Protein AF-A0A0G1X5K9-F1 (afdb_monomer)

Secondary structure (DSSP, 8-state):
-----HHHHHHHHHHHHHHHHHHHHHHHHHHHTPPP--SSSS---HHHHTTS-HHHHHHHT----------S---TTSS--PPPP-

Sequence (86 aa):
MATFDEKKSMERLEELHKKEEEQLAEMLAGKYGVEYTDLTSQSIDTDALRLISEDDARSSETAAFHKAKKCRGSDPMRARATPARR

Organism: NCBI:txid1618674

pLDDT: mean 76.85, std 14.72, range [38.34, 92.06]

Structure (mmCIF, N/CA/C/O backbone):
data_AF-A0A0G1X5K9-F1
#
_entry.id   AF-A0A0G1X5K9-F1
#
loop_
_atom_site.group_PDB
_atom_site.id
_atom_site.type_symbol
_atom_site.label_atom_id
_atom_site.label_alt_id
_atom_site.label_comp_id
_at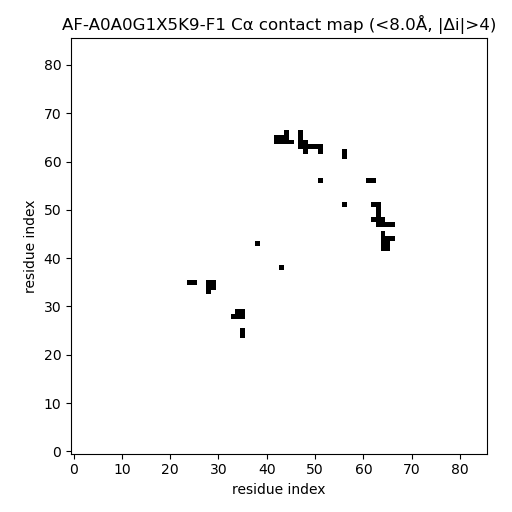om_site.label_asym_id
_atom_site.label_entity_id
_atom_site.label_seq_id
_atom_site.pdbx_PDB_ins_code
_atom_site.Cartn_x
_atom_site.Cartn_y
_atom_site.Cartn_z
_atom_site.occupancy
_atom_site.B_iso_or_equiv
_atom_site.auth_seq_id
_atom_site.auth_comp_id
_atom_site.auth_asym_id
_atom_site.auth_atom_id
_atom_site.pdbx_PDB_model_num
ATOM 1 N N . MET A 1 1 ? -24.990 5.721 37.886 1.00 46.44 1 MET A N 1
ATOM 2 C CA . MET A 1 1 ? -25.010 5.121 36.535 1.00 46.44 1 MET A CA 1
ATOM 3 C C . MET A 1 1 ? -23.709 5.506 35.861 1.00 46.44 1 MET A C 1
ATOM 5 O O . MET A 1 1 ? -23.419 6.692 35.807 1.00 46.44 1 MET A O 1
ATOM 9 N N . ALA A 1 2 ? -22.885 4.530 35.478 1.00 58.84 2 ALA A N 1
ATOM 10 C CA . ALA A 1 2 ? -21.642 4.803 34.765 1.00 58.84 2 ALA A CA 1
ATOM 11 C C . ALA A 1 2 ? -21.995 5.284 33.352 1.00 58.84 2 ALA A C 1
ATOM 13 O O . ALA A 1 2 ? -22.697 4.585 32.625 1.00 58.84 2 ALA A O 1
ATOM 14 N N . THR A 1 3 ? -21.568 6.490 32.992 1.00 60.78 3 THR A N 1
ATOM 15 C CA . THR A 1 3 ? -21.673 7.013 31.630 1.00 60.78 3 THR A CA 1
ATOM 16 C C . THR A 1 3 ? -20.696 6.230 30.762 1.00 60.78 3 THR A C 1
ATOM 18 O O . THR A 1 3 ? -19.484 6.413 30.855 1.00 60.78 3 THR A O 1
ATOM 21 N N . PHE A 1 4 ? -21.220 5.278 29.996 1.00 63.56 4 PHE A N 1
ATOM 22 C CA . PHE A 1 4 ? -20.444 4.520 29.029 1.00 63.56 4 PHE A CA 1
ATOM 23 C C . PHE A 1 4 ? -20.149 5.441 27.842 1.00 63.56 4 PHE A C 1
ATOM 25 O O . PHE A 1 4 ? -21.051 5.808 27.096 1.00 63.56 4 PHE A O 1
ATOM 32 N N . ASP A 1 5 ? -18.897 5.875 27.715 1.00 69.56 5 ASP A N 1
ATOM 33 C CA . ASP A 1 5 ? -18.444 6.694 26.591 1.00 69.56 5 ASP A CA 1
ATOM 34 C C . ASP A 1 5 ? -18.322 5.813 25.340 1.00 69.56 5 ASP A C 1
ATOM 36 O O . ASP A 1 5 ? -17.267 5.246 25.044 1.00 69.56 5 ASP A O 1
ATOM 40 N N . GLU A 1 6 ? -19.423 5.673 24.601 1.00 76.50 6 GLU A N 1
ATOM 41 C CA . GLU A 1 6 ? -19.495 4.894 23.355 1.00 76.50 6 GLU A CA 1
ATOM 42 C C . GLU A 1 6 ? -18.435 5.327 22.330 1.00 76.50 6 GLU A C 1
ATOM 44 O O . GLU A 1 6 ? -17.896 4.487 21.615 1.00 76.50 6 GLU A O 1
ATOM 49 N N . LYS A 1 7 ? -18.056 6.613 22.312 1.00 75.94 7 LYS A N 1
ATOM 50 C CA . LYS A 1 7 ? -17.020 7.150 21.412 1.00 75.94 7 LYS A CA 1
ATOM 51 C C . LYS A 1 7 ? -15.661 6.480 21.605 1.00 75.94 7 LYS A C 1
ATOM 53 O O . LYS A 1 7 ? -15.079 5.981 20.650 1.00 75.94 7 LYS A O 1
ATOM 58 N N . LYS A 1 8 ? -15.193 6.393 22.851 1.00 77.81 8 LYS A N 1
ATOM 59 C CA . LYS A 1 8 ? -13.900 5.774 23.184 1.00 77.81 8 LYS A CA 1
ATOM 60 C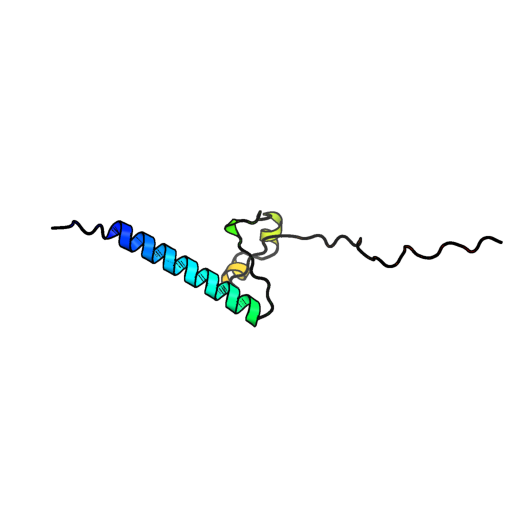 C . LYS A 1 8 ? -13.899 4.269 22.909 1.00 77.81 8 LYS A C 1
ATOM 62 O O . LYS A 1 8 ? -12.856 3.674 22.641 1.00 77.81 8 LYS A O 1
ATOM 67 N N . SER A 1 9 ? -15.067 3.644 23.019 1.00 77.62 9 SER A N 1
ATOM 68 C CA . SER A 1 9 ? -15.265 2.233 22.696 1.00 77.62 9 SER A CA 1
ATOM 69 C C . SER A 1 9 ? -15.175 1.987 21.189 1.00 77.62 9 SER A C 1
ATOM 71 O O . SER A 1 9 ? -14.519 1.032 20.784 1.00 77.62 9 SER A O 1
ATOM 73 N N . MET A 1 10 ? -15.771 2.864 20.373 1.00 80.50 10 MET A N 1
ATOM 74 C CA . MET A 1 10 ? -15.700 2.793 18.909 1.00 80.50 10 MET A CA 1
ATOM 75 C C . MET A 1 10 ? -14.282 3.040 18.380 1.00 80.50 10 MET A C 1
ATOM 77 O O . MET A 1 10 ? -13.805 2.250 17.576 1.00 80.50 10 MET A O 1
ATOM 81 N N . GLU A 1 11 ? -13.572 4.054 18.886 1.00 84.38 11 GLU A N 1
ATOM 82 C CA . GLU A 1 11 ? -12.182 4.340 18.477 1.00 84.38 11 GLU A CA 1
ATOM 83 C C . GLU A 1 11 ? -11.253 3.139 18.708 1.00 84.38 11 GLU A C 1
ATOM 85 O O . GLU A 1 11 ? -10.499 2.738 17.825 1.00 84.38 11 GLU A O 1
ATOM 90 N N . ARG A 1 12 ? -11.356 2.497 19.880 1.00 83.12 12 ARG A N 1
ATOM 91 C CA . ARG A 1 12 ? -10.588 1.278 20.182 1.00 83.12 12 ARG A CA 1
ATOM 92 C C . ARG A 1 12 ? -10.938 0.116 19.262 1.00 83.12 12 ARG A C 1
ATOM 94 O O . ARG A 1 12 ? -10.073 -0.706 18.976 1.00 83.12 12 ARG A O 1
ATOM 101 N N . LEU A 1 13 ? -12.199 0.016 18.855 1.00 86.69 13 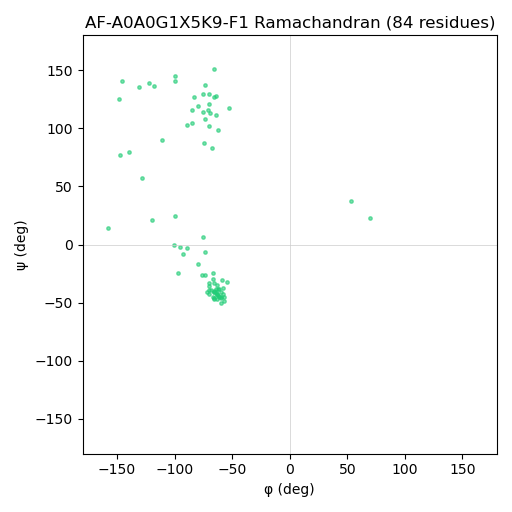LEU A N 1
ATOM 102 C CA . LEU A 1 13 ? -12.671 -1.045 17.975 1.00 86.69 13 LEU A CA 1
ATOM 103 C C . LEU A 1 13 ? -12.139 -0.847 16.549 1.00 86.69 13 LEU A C 1
ATOM 105 O O . LEU A 1 13 ? -11.649 -1.796 15.948 1.00 86.69 13 LEU A O 1
ATOM 109 N N . GLU A 1 14 ? -12.121 0.391 16.053 1.00 87.75 14 GLU A N 1
ATOM 110 C CA . GLU A 1 14 ? -11.485 0.724 14.772 1.00 87.75 14 GLU A CA 1
ATOM 111 C C . GLU A 1 14 ? -9.970 0.482 14.787 1.00 87.75 14 GLU A C 1
ATOM 113 O O . GLU A 1 14 ? -9.419 -0.041 13.819 1.00 87.75 14 GLU A O 1
ATOM 118 N N . GLU A 1 15 ? -9.282 0.831 15.877 1.00 87.12 15 GLU A N 1
ATOM 119 C CA . GLU A 1 15 ? -7.852 0.532 16.031 1.00 87.12 15 GLU A CA 1
ATOM 120 C C . GLU A 1 15 ? -7.564 -0.974 16.014 1.00 87.12 15 GLU A C 1
ATOM 122 O O . GLU A 1 15 ? -6.547 -1.398 15.462 1.00 87.12 15 GLU A O 1
ATOM 127 N N . LEU A 1 16 ? -8.436 -1.783 16.624 1.00 88.19 16 LEU A N 1
ATOM 128 C CA . LEU A 1 16 ? -8.322 -3.242 16.596 1.00 88.19 16 LEU A CA 1
ATOM 129 C C . LEU A 1 16 ? -8.514 -3.781 15.177 1.00 88.19 16 LEU A C 1
ATOM 131 O O . LEU A 1 16 ? -7.680 -4.558 14.724 1.00 88.19 16 LEU A O 1
ATOM 135 N N . HIS A 1 17 ? -9.534 -3.310 14.456 1.00 88.69 17 HIS A N 1
ATOM 136 C CA . HIS A 1 17 ? -9.787 -3.737 13.077 1.00 88.69 17 HIS A CA 1
ATOM 137 C C . HIS A 1 17 ? -8.605 -3.422 12.151 1.00 88.69 17 HIS A C 1
ATOM 139 O O . HIS A 1 17 ? -8.152 -4.299 11.424 1.00 88.69 17 HIS A O 1
ATOM 145 N N . LYS A 1 18 ? -8.038 -2.210 12.230 1.00 87.94 18 LYS A N 1
ATOM 146 C CA . LYS A 1 18 ? -6.869 -1.829 11.414 1.00 87.94 18 LYS A CA 1
ATOM 147 C C . LYS A 1 18 ? -5.661 -2.732 11.675 1.00 87.94 18 LYS A C 1
ATOM 149 O O . LYS A 1 18 ? -4.983 -3.146 10.742 1.00 87.94 18 LYS A O 1
ATOM 154 N N . LYS A 1 19 ? -5.412 -3.084 12.941 1.00 87.25 19 LYS A N 1
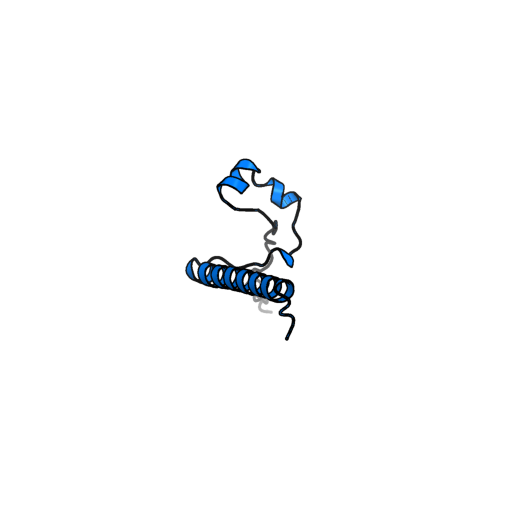ATOM 155 C CA . LYS A 1 19 ? -4.326 -4.008 13.308 1.00 87.25 19 LYS A CA 1
ATOM 156 C C . LYS A 1 19 ? -4.557 -5.416 12.771 1.00 87.25 19 LYS A C 1
ATOM 158 O O . LYS A 1 19 ? -3.608 -6.062 12.343 1.00 87.25 19 LYS A O 1
ATOM 163 N N . GLU A 1 20 ? -5.793 -5.901 12.819 1.00 89.19 20 GLU A N 1
ATOM 164 C CA . GLU A 1 20 ? -6.144 -7.213 12.270 1.00 89.19 20 GLU A CA 1
ATOM 165 C C . GLU A 1 20 ? -5.975 -7.242 10.744 1.00 89.19 20 GLU A C 1
ATOM 167 O O . GLU A 1 20 ? -5.418 -8.202 10.212 1.00 89.19 20 GLU A O 1
ATOM 172 N N . GLU A 1 21 ? -6.376 -6.177 10.045 1.00 88.06 21 GLU A N 1
ATOM 173 C CA . GLU A 1 21 ? -6.173 -6.021 8.598 1.00 88.06 21 GLU A CA 1
ATOM 174 C C . GLU A 1 21 ? -4.681 -6.048 8.218 1.00 88.06 21 GLU A C 1
ATOM 176 O O . GLU A 1 21 ? -4.293 -6.780 7.303 1.00 88.06 21 GLU A O 1
ATOM 181 N N . GLU A 1 22 ? -3.825 -5.335 8.958 1.00 85.56 22 GLU A N 1
ATOM 182 C CA . GLU A 1 22 ? -2.368 -5.357 8.751 1.00 85.56 22 GLU A CA 1
ATOM 183 C C . GLU A 1 22 ? -1.765 -6.751 8.999 1.00 85.56 22 GLU A C 1
ATOM 185 O O . GLU A 1 22 ? -0.972 -7.245 8.193 1.00 85.56 22 GLU A O 1
ATOM 190 N N . GLN A 1 23 ? -2.177 -7.434 10.072 1.00 87.69 23 GLN A N 1
ATOM 191 C CA . GLN A 1 23 ?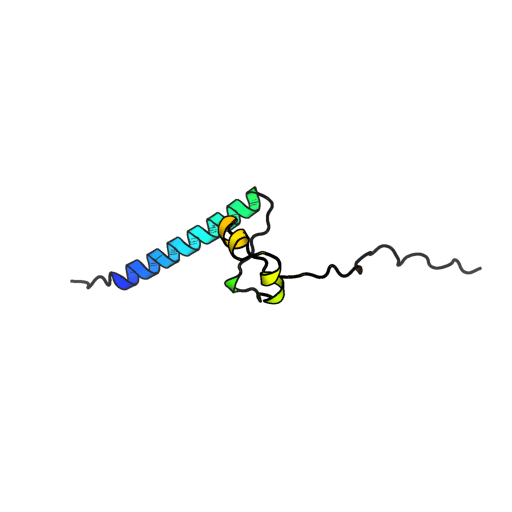 -1.712 -8.794 10.375 1.00 87.69 23 GLN A CA 1
ATOM 192 C C . GLN A 1 23 ? -2.135 -9.810 9.305 1.00 87.69 23 GLN A C 1
ATOM 194 O O . GLN A 1 23 ? -1.371 -10.717 8.958 1.00 87.69 23 GLN A O 1
ATOM 199 N N . LEU A 1 24 ? -3.346 -9.670 8.760 1.00 87.81 24 LEU A N 1
ATOM 200 C CA . LEU A 1 24 ? -3.812 -10.487 7.641 1.00 87.81 24 LEU A CA 1
ATOM 201 C C . LEU A 1 24 ? -2.961 -10.251 6.390 1.00 87.81 24 LEU A C 1
ATOM 203 O O . LEU A 1 24 ? -2.586 -11.221 5.724 1.00 87.81 24 LEU A O 1
ATOM 207 N N . ALA A 1 25 ? -2.614 -8.997 6.096 1.00 86.06 25 ALA A N 1
ATOM 208 C CA . ALA A 1 25 ? -1.744 -8.658 4.974 1.00 86.06 25 ALA A CA 1
ATOM 209 C C . ALA A 1 25 ? -0.345 -9.285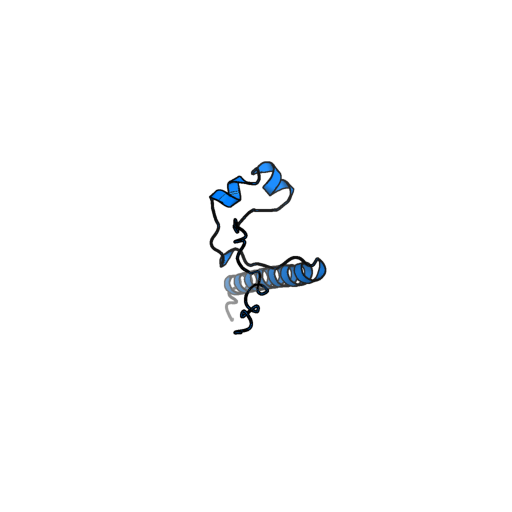 5.120 1.00 86.06 25 ALA A C 1
ATOM 211 O O . ALA A 1 25 ? 0.149 -9.888 4.165 1.00 86.06 25 ALA A O 1
ATOM 212 N N . GLU A 1 26 ? 0.261 -9.230 6.310 1.00 85.38 26 GLU A N 1
ATOM 213 C CA . GLU A 1 26 ? 1.564 -9.854 6.591 1.00 85.38 26 GLU A CA 1
ATOM 214 C C . GLU A 1 26 ? 1.528 -11.382 6.393 1.00 85.38 26 GLU A C 1
ATOM 216 O O . GLU A 1 26 ? 2.395 -11.960 5.726 1.00 85.38 26 GLU A O 1
ATOM 221 N N . MET A 1 27 ? 0.485 -12.048 6.899 1.00 86.75 27 MET A N 1
ATOM 222 C CA . MET A 1 27 ? 0.310 -13.494 6.716 1.00 86.75 27 MET A CA 1
ATOM 223 C C . MET A 1 27 ? 0.131 -13.884 5.243 1.00 86.75 27 MET A C 1
ATOM 225 O O . MET A 1 27 ? 0.703 -14.880 4.784 1.00 86.75 27 MET A O 1
ATOM 229 N N . LEU A 1 28 ? -0.658 -13.115 4.486 1.00 86.38 28 LEU A N 1
ATOM 230 C CA . LEU A 1 28 ? -0.859 -13.353 3.056 1.00 86.38 28 LEU A CA 1
ATOM 231 C C . LEU A 1 28 ? 0.433 -13.124 2.271 1.00 86.38 28 LEU A C 1
ATOM 233 O O . LEU A 1 28 ? 0.757 -13.935 1.401 1.00 86.38 28 LEU A O 1
ATOM 237 N N . ALA A 1 29 ? 1.195 -12.086 2.610 1.00 86.50 29 ALA A N 1
ATOM 238 C CA . ALA A 1 29 ? 2.477 -11.796 1.983 1.00 86.50 29 ALA A CA 1
ATOM 239 C C . ALA A 1 29 ? 3.438 -12.990 2.107 1.00 86.50 29 ALA A C 1
ATOM 241 O O . ALA A 1 29 ? 3.935 -13.503 1.097 1.00 86.50 29 ALA A O 1
ATOM 242 N N . GLY A 1 30 ? 3.573 -13.537 3.322 1.00 83.50 30 GLY A N 1
ATOM 243 C CA . GLY A 1 30 ? 4.356 -14.749 3.572 1.00 83.50 30 GLY A CA 1
ATOM 244 C C . GLY A 1 30 ? 3.880 -15.966 2.767 1.00 83.50 30 GLY A C 1
ATOM 245 O O . GLY A 1 30 ? 4.700 -16.733 2.264 1.00 83.50 30 GLY A O 1
ATOM 246 N N . LYS A 1 31 ? 2.564 -16.130 2.577 1.00 85.94 31 LYS A N 1
ATOM 247 C CA . LYS A 1 31 ? 1.993 -17.230 1.779 1.00 85.94 31 LYS A CA 1
ATOM 248 C C . LYS A 1 31 ? 2.296 -17.101 0.283 1.00 85.94 31 LYS A C 1
ATOM 250 O O . LYS A 1 31 ? 2.538 -18.113 -0.373 1.00 85.94 31 LYS A O 1
ATOM 255 N N . TYR A 1 32 ? 2.250 -15.886 -0.258 1.00 84.50 32 TYR A N 1
ATOM 256 C CA . TYR A 1 32 ? 2.487 -15.625 -1.682 1.00 84.50 32 TYR A CA 1
ATOM 257 C C . TYR A 1 32 ? 3.964 -15.372 -2.019 1.00 84.50 32 TYR A C 1
ATOM 259 O O . TYR A 1 32 ? 4.299 -15.234 -3.194 1.00 84.50 32 TYR A O 1
ATOM 267 N N . GLY A 1 33 ? 4.851 -15.351 -1.019 1.00 81.62 33 GLY A N 1
ATOM 268 C CA . GLY A 1 33 ? 6.282 -15.111 -1.212 1.00 81.62 33 GLY A CA 1
ATOM 269 C C . GLY A 1 33 ? 6.604 -13.673 -1.620 1.00 81.62 33 GLY A C 1
ATOM 270 O O . GLY A 1 33 ? 7.638 -13.431 -2.241 1.00 81.62 33 GLY A O 1
ATOM 271 N N . VAL A 1 34 ? 5.713 -12.734 -1.301 1.00 83.88 34 VAL A N 1
ATOM 272 C CA . VAL A 1 34 ? 5.930 -11.298 -1.492 1.00 83.88 34 VAL A CA 1
ATOM 273 C C . VAL A 1 34 ? 6.345 -10.683 -0.161 1.00 83.88 34 VAL A C 1
ATOM 275 O O . VAL A 1 34 ? 5.903 -11.122 0.899 1.00 83.88 34 VAL A O 1
ATOM 278 N N . GLU A 1 35 ? 7.228 -9.690 -0.195 1.00 81.62 35 GLU A N 1
ATOM 279 C CA . GLU A 1 35 ? 7.662 -9.015 1.025 1.00 81.62 35 GLU A CA 1
ATOM 280 C C . GLU A 1 35 ? 6.561 -8.078 1.522 1.00 81.62 35 GLU A C 1
ATOM 282 O O . GLU A 1 35 ? 6.036 -7.258 0.767 1.00 81.62 35 GLU A O 1
ATOM 287 N N . TYR A 1 36 ? 6.218 -8.196 2.805 1.00 84.88 36 TYR A N 1
ATOM 288 C CA . TYR A 1 36 ? 5.388 -7.205 3.474 1.00 84.88 36 TYR A CA 1
ATOM 289 C C . TYR A 1 36 ? 6.212 -5.942 3.724 1.00 84.88 36 TYR A C 1
ATOM 291 O O . TYR A 1 36 ? 7.380 -6.003 4.113 1.00 84.88 36 TYR A O 1
ATOM 299 N N . THR A 1 37 ? 5.614 -4.783 3.485 1.00 83.44 37 THR A N 1
ATOM 300 C CA . THR A 1 37 ? 6.250 -3.490 3.710 1.00 83.44 37 THR A CA 1
ATOM 301 C C . THR A 1 37 ? 5.191 -2.477 4.106 1.00 83.44 37 THR A C 1
ATOM 303 O O . THR A 1 37 ? 4.228 -2.264 3.375 1.00 83.44 37 THR A O 1
ATOM 306 N N . ASP A 1 38 ? 5.399 -1.830 5.250 1.00 84.06 38 ASP A N 1
ATOM 307 C CA . ASP A 1 38 ? 4.584 -0.698 5.674 1.00 84.06 38 ASP A CA 1
ATOM 308 C C . ASP A 1 38 ? 5.038 0.575 4.946 1.00 84.06 38 ASP A C 1
ATOM 310 O O . ASP A 1 38 ? 6.180 1.021 5.072 1.00 84.06 38 ASP A O 1
ATOM 314 N N . LEU A 1 39 ? 4.125 1.166 4.176 1.00 83.62 39 LEU A N 1
ATOM 315 C CA . LEU A 1 39 ? 4.376 2.394 3.425 1.00 83.62 39 LEU A CA 1
ATOM 316 C C . LEU A 1 39 ? 4.284 3.653 4.302 1.00 83.62 39 LEU A C 1
ATOM 318 O O . LEU A 1 39 ? 4.804 4.693 3.907 1.00 83.62 39 LEU A O 1
ATOM 322 N N . THR A 1 40 ? 3.680 3.578 5.493 1.00 82.31 40 THR A N 1
ATOM 323 C CA . THR A 1 40 ? 3.571 4.716 6.428 1.00 82.31 40 THR A CA 1
ATOM 324 C C . THR A 1 40 ? 4.935 5.142 6.957 1.00 82.31 40 THR A C 1
ATOM 326 O O . THR A 1 40 ? 5.180 6.322 7.210 1.00 82.31 40 THR A O 1
ATOM 329 N N . SER A 1 41 ? 5.834 4.174 7.122 1.00 80.69 41 SER A N 1
ATOM 330 C CA . SER A 1 41 ? 7.193 4.390 7.613 1.00 80.69 41 SER A CA 1
ATOM 331 C C . SER A 1 41 ? 8.227 4.598 6.501 1.00 80.69 41 SER A C 1
ATOM 333 O O . SER A 1 41 ? 9.367 4.967 6.795 1.00 80.69 41 SER A O 1
ATOM 335 N N . GLN A 1 42 ? 7.859 4.401 5.230 1.00 80.56 42 GLN A N 1
ATOM 336 C CA . GLN A 1 42 ? 8.785 4.501 4.104 1.00 80.56 42 GLN A CA 1
ATOM 337 C C . GLN A 1 42 ? 8.706 5.832 3.358 1.00 80.56 42 GLN A C 1
ATOM 339 O O . GLN A 1 42 ? 7.644 6.386 3.088 1.00 80.56 42 GLN A O 1
ATOM 344 N N . SER A 1 43 ? 9.875 6.327 2.954 1.00 83.62 43 SER A N 1
ATOM 345 C CA . SER A 1 43 ? 9.998 7.494 2.086 1.00 83.62 43 SER A CA 1
ATOM 346 C C . SER A 1 43 ? 9.545 7.139 0.667 1.00 83.62 43 SER A C 1
ATOM 348 O O . SER A 1 43 ? 10.193 6.332 -0.002 1.00 83.62 43 SER A O 1
ATOM 350 N N . ILE A 1 44 ? 8.471 7.765 0.189 1.00 84.81 44 ILE A N 1
ATOM 351 C CA . ILE A 1 44 ? 7.955 7.549 -1.168 1.00 84.81 44 ILE A CA 1
ATOM 352 C C . ILE A 1 44 ? 8.724 8.423 -2.165 1.00 84.81 44 ILE A C 1
ATOM 354 O O . ILE A 1 44 ? 8.809 9.643 -2.005 1.00 84.81 44 ILE A O 1
ATOM 358 N N . ASP A 1 45 ? 9.259 7.801 -3.214 1.00 86.12 45 ASP A N 1
ATOM 359 C CA . ASP A 1 45 ? 9.898 8.493 -4.334 1.00 86.12 45 ASP A CA 1
ATOM 360 C C . ASP A 1 45 ? 8.841 8.931 -5.365 1.00 86.12 45 ASP A C 1
ATOM 362 O O . ASP A 1 45 ? 8.174 8.110 -5.999 1.00 86.12 45 ASP A O 1
ATOM 366 N N . THR A 1 46 ? 8.688 10.242 -5.556 1.00 85.81 46 THR A N 1
ATOM 367 C CA . THR A 1 46 ? 7.705 10.811 -6.491 1.00 85.81 46 THR A CA 1
ATOM 368 C C . THR A 1 46 ? 8.019 10.499 -7.952 1.00 85.81 46 THR A C 1
ATOM 370 O O . THR A 1 46 ? 7.097 10.445 -8.771 1.00 85.81 46 THR A O 1
ATOM 373 N N . ASP A 1 47 ? 9.284 10.242 -8.292 1.00 84.12 47 ASP A N 1
ATOM 374 C CA . ASP A 1 47 ? 9.671 9.818 -9.637 1.00 84.12 47 ASP A CA 1
ATOM 375 C C . ASP A 1 47 ? 9.332 8.341 -9.884 1.00 84.12 47 ASP A C 1
ATOM 377 O O . ASP A 1 47 ? 9.101 7.948 -11.032 1.00 84.12 47 ASP A O 1
ATOM 381 N N . ALA A 1 48 ? 9.261 7.519 -8.830 1.00 85.75 48 ALA A N 1
ATOM 382 C CA . ALA A 1 48 ? 8.843 6.122 -8.938 1.00 85.75 48 ALA A CA 1
ATOM 383 C C . ALA A 1 48 ? 7.346 6.006 -9.258 1.00 85.75 48 ALA A C 1
ATOM 385 O O . ALA A 1 48 ? 6.976 5.206 -10.116 1.00 85.75 48 ALA A O 1
ATOM 386 N N . LEU A 1 49 ? 6.506 6.864 -8.668 1.00 86.75 49 LEU A N 1
ATOM 387 C CA . LEU A 1 49 ? 5.057 6.877 -8.915 1.00 86.75 49 LEU A CA 1
ATOM 388 C C . LEU A 1 49 ? 4.704 7.106 -10.391 1.00 86.75 49 LEU A C 1
ATOM 390 O O . LEU A 1 49 ? 3.710 6.582 -10.875 1.00 86.75 49 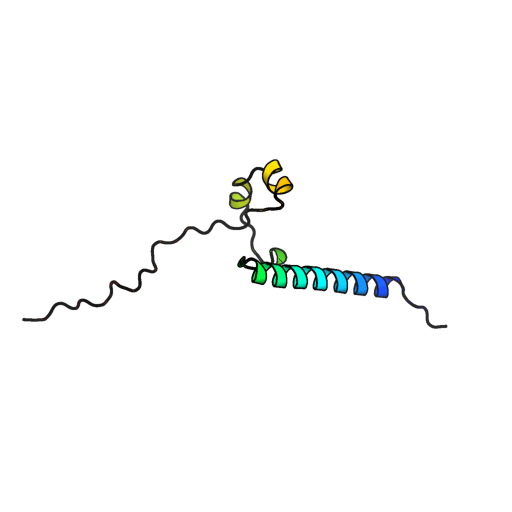LEU A O 1
ATOM 394 N N . ARG A 1 50 ? 5.541 7.843 -11.132 1.00 86.81 50 ARG A N 1
ATOM 395 C CA . ARG A 1 50 ? 5.330 8.131 -12.562 1.00 86.81 50 ARG A CA 1
ATOM 396 C C . ARG A 1 50 ? 5.600 6.941 -13.486 1.00 86.81 50 ARG A C 1
ATOM 398 O O . ARG A 1 50 ? 5.398 7.061 -14.691 1.00 86.81 50 ARG A O 1
ATOM 405 N N . LEU A 1 51 ? 6.109 5.824 -12.962 1.00 86.81 51 LEU A N 1
ATOM 406 C CA . LEU A 1 51 ? 6.402 4.631 -13.761 1.00 86.81 51 LEU A CA 1
ATOM 407 C C . LEU A 1 51 ? 5.140 3.876 -14.185 1.00 86.81 51 LEU A C 1
ATOM 409 O O . LEU A 1 51 ? 5.177 3.177 -15.195 1.00 86.81 51 LEU A O 1
ATOM 413 N N . ILE A 1 52 ? 4.057 4.003 -13.418 1.00 87.06 52 ILE A N 1
ATOM 414 C CA . ILE A 1 52 ? 2.772 3.352 -13.676 1.00 87.06 52 ILE A CA 1
ATOM 415 C C . ILE A 1 52 ? 1.740 4.461 -13.895 1.00 87.06 52 ILE A C 1
ATOM 417 O O . ILE A 1 52 ? 1.755 5.467 -13.186 1.00 87.06 52 ILE A O 1
ATOM 421 N N . SER A 1 53 ? 0.878 4.311 -14.903 1.00 90.06 53 SER A N 1
ATOM 422 C CA . SER A 1 53 ? -0.220 5.256 -15.113 1.00 90.06 53 SER A CA 1
ATOM 423 C C . SER A 1 53 ? -1.210 5.173 -13.945 1.00 90.06 53 SER A C 1
ATOM 425 O O . SER A 1 53 ? -1.350 4.127 -13.314 1.00 90.06 53 SER A O 1
ATOM 427 N N . GLU A 1 54 ? -1.894 6.270 -13.632 1.00 89.12 54 GLU A N 1
ATOM 428 C CA . GLU A 1 54 ? -2.850 6.289 -12.522 1.00 89.12 54 GLU A CA 1
ATOM 429 C C . GLU A 1 54 ? -4.012 5.310 -12.741 1.00 89.12 54 GLU A C 1
ATOM 431 O O . GLU A 1 54 ? -4.433 4.633 -11.802 1.00 89.12 54 GLU A O 1
ATOM 436 N N . ASP A 1 55 ? -4.487 5.206 -13.982 1.00 91.44 55 ASP A N 1
ATOM 437 C CA . ASP A 1 55 ? -5.573 4.303 -14.355 1.00 91.44 55 ASP A CA 1
ATOM 438 C C . ASP A 1 55 ? -5.170 2.841 -14.129 1.00 91.44 55 ASP A C 1
ATOM 440 O O . ASP A 1 55 ? -5.899 2.089 -13.476 1.00 91.44 55 ASP A O 1
ATOM 444 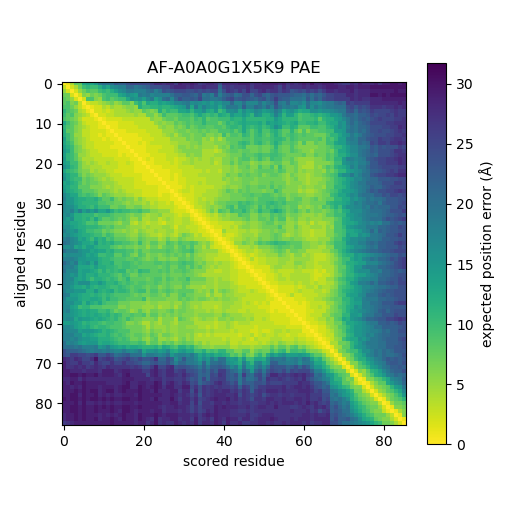N N . ASP A 1 56 ? -3.971 2.457 -14.585 1.00 89.62 56 ASP A N 1
ATOM 445 C CA . ASP A 1 56 ? -3.459 1.101 -14.391 1.00 89.62 56 ASP A CA 1
ATOM 446 C C . ASP A 1 56 ? -3.224 0.824 -12.902 1.00 89.62 56 ASP A C 1
ATOM 448 O O . ASP A 1 56 ? -3.712 -0.181 -12.390 1.00 89.62 56 ASP A O 1
ATOM 452 N N . ALA A 1 57 ? -2.572 1.747 -12.186 1.00 90.31 57 ALA A N 1
ATOM 453 C CA . ALA A 1 57 ? -2.259 1.615 -10.763 1.00 90.31 57 ALA A CA 1
ATOM 454 C C . ALA A 1 57 ? -3.509 1.414 -9.893 1.00 90.31 57 ALA A C 1
ATOM 456 O O . ALA A 1 57 ? -3.507 0.565 -8.999 1.00 90.31 57 ALA A O 1
ATOM 457 N N . ARG A 1 58 ? -4.586 2.166 -10.164 1.00 90.69 58 ARG A N 1
ATOM 458 C CA . ARG A 1 58 ? -5.868 2.005 -9.461 1.00 90.69 58 ARG A CA 1
ATOM 459 C C . ARG A 1 58 ? -6.567 0.701 -9.834 1.00 90.69 58 ARG A C 1
ATOM 461 O O . ARG A 1 58 ? -7.197 0.103 -8.971 1.00 90.69 58 ARG A O 1
ATOM 468 N N . SER A 1 59 ? -6.467 0.262 -11.091 1.00 92.06 59 SER A N 1
ATOM 469 C CA . SER A 1 59 ? -7.106 -0.980 -11.548 1.00 92.06 59 SER A CA 1
ATOM 470 C C . SER A 1 59 ? -6.456 -2.242 -10.974 1.00 92.06 59 SER A C 1
ATOM 472 O O . SER A 1 59 ? -7.150 -3.226 -10.727 1.00 92.06 59 SER A O 1
ATOM 474 N N . SER A 1 60 ? -5.139 -2.212 -10.754 1.00 89.31 60 SER A N 1
ATOM 475 C CA . SER A 1 60 ? -4.366 -3.342 -10.236 1.00 89.31 60 SER A CA 1
ATOM 476 C C . SER A 1 60 ? -4.050 -3.242 -8.746 1.00 89.31 60 SER A C 1
ATOM 478 O O . SER A 1 60 ? -3.398 -4.141 -8.225 1.00 89.31 60 SER A O 1
ATOM 480 N N . GLU A 1 61 ? -4.479 -2.171 -8.072 1.00 87.25 61 GLU A N 1
ATOM 481 C CA . GLU A 1 61 ? -4.173 -1.890 -6.660 1.00 87.25 61 GLU A CA 1
ATOM 482 C C . GLU A 1 61 ? -2.659 -1.916 -6.359 1.00 87.25 61 GLU A C 1
ATOM 484 O O . GLU A 1 61 ? -2.210 -2.360 -5.303 1.00 87.25 61 GLU A O 1
ATOM 489 N N . THR A 1 62 ? -1.838 -1.426 -7.296 1.00 85.81 62 THR A N 1
ATOM 490 C CA . THR A 1 62 ? -0.370 -1.417 -7.171 1.00 85.81 62 THR A CA 1
ATOM 491 C C . THR A 1 62 ? 0.200 -0.013 -7.283 1.00 85.81 62 THR A C 1
ATOM 493 O O . THR A 1 62 ? -0.169 0.733 -8.186 1.00 85.81 62 THR A O 1
ATOM 496 N N . ALA A 1 63 ? 1.190 0.311 -6.450 1.00 87.38 63 ALA A N 1
ATOM 497 C CA . ALA A 1 63 ? 1.912 1.577 -6.511 1.00 87.38 63 ALA A CA 1
ATOM 498 C C . ALA A 1 63 ? 3.432 1.363 -6.483 1.00 87.38 63 ALA A C 1
ATOM 500 O O . ALA A 1 63 ? 3.961 0.591 -5.684 1.00 87.38 63 ALA A O 1
ATOM 501 N N . ALA A 1 64 ? 4.151 2.082 -7.348 1.00 85.94 64 ALA A N 1
ATOM 502 C CA . ALA A 1 64 ? 5.609 2.095 -7.355 1.00 85.94 64 ALA A CA 1
ATOM 503 C C . ALA A 1 64 ? 6.131 3.123 -6.336 1.00 85.94 64 ALA A C 1
ATOM 505 O O . ALA A 1 64 ? 6.086 4.324 -6.586 1.00 85.94 64 ALA A O 1
ATOM 506 N N . PHE A 1 65 ? 6.627 2.655 -5.188 1.00 87.44 65 PHE A N 1
ATOM 507 C CA . PHE A 1 65 ? 7.034 3.525 -4.073 1.00 87.44 65 PHE A CA 1
ATOM 508 C C . PHE A 1 65 ? 8.540 3.834 -4.023 1.00 87.44 65 PHE A C 1
ATOM 510 O O . PHE A 1 65 ? 8.934 4.866 -3.482 1.00 87.44 65 PHE A O 1
ATOM 517 N N . HIS A 1 66 ? 9.397 2.976 -4.590 1.00 84.25 66 HIS A N 1
ATOM 518 C CA . HIS A 1 66 ? 10.850 3.160 -4.560 1.00 84.25 66 HIS A CA 1
ATOM 519 C C . HIS A 1 66 ? 11.532 2.656 -5.835 1.00 84.25 66 HIS A C 1
ATOM 521 O O . HIS A 1 66 ? 11.211 1.588 -6.357 1.00 84.25 66 HIS A O 1
ATOM 527 N N . LYS A 1 67 ? 12.538 3.398 -6.313 1.00 78.88 67 LYS A N 1
ATOM 528 C CA . LYS A 1 67 ? 13.360 3.019 -7.467 1.00 78.88 67 LYS A CA 1
ATOM 529 C C . LYS A 1 67 ? 14.789 2.689 -7.037 1.00 78.88 67 LYS A C 1
ATOM 531 O O . LYS A 1 67 ? 15.682 3.534 -7.067 1.00 78.88 67 LYS A O 1
ATOM 536 N N . ALA A 1 68 ? 15.040 1.425 -6.709 1.00 72.00 68 ALA A N 1
ATOM 537 C CA . ALA A 1 68 ? 16.391 0.966 -6.405 1.00 72.00 68 ALA A CA 1
ATOM 538 C C . ALA A 1 68 ? 17.223 0.814 -7.694 1.00 72.00 68 ALA A C 1
ATOM 540 O O . ALA A 1 68 ? 16.981 -0.070 -8.522 1.00 72.00 68 ALA A O 1
ATOM 541 N N . LYS A 1 69 ? 18.268 1.634 -7.867 1.00 59.16 69 LYS A N 1
ATOM 542 C CA . LYS A 1 69 ? 19.344 1.307 -8.814 1.00 59.16 69 LYS A CA 1
ATOM 543 C C . LYS A 1 69 ? 20.118 0.124 -8.238 1.00 59.16 69 LYS A C 1
ATOM 545 O O . LYS A 1 69 ? 20.807 0.272 -7.234 1.00 59.16 69 LYS A O 1
ATOM 550 N N . LYS A 1 70 ? 20.061 -1.039 -8.891 1.00 49.69 70 LYS A N 1
ATOM 551 C CA . LYS A 1 70 ? 20.961 -2.153 -8.568 1.00 49.69 70 LYS A CA 1
ATOM 552 C C . LYS A 1 70 ? 22.405 -1.713 -8.827 1.00 49.69 70 LYS A C 1
ATOM 554 O O . LYS A 1 70 ? 22.867 -1.713 -9.969 1.00 49.69 70 LYS A O 1
ATOM 559 N N . CYS A 1 71 ? 23.117 -1.316 -7.776 1.00 40.88 71 CYS A N 1
ATOM 560 C CA . CYS A 1 71 ? 24.554 -1.089 -7.833 1.00 40.88 71 CYS A CA 1
ATOM 561 C C . CYS A 1 71 ? 25.227 -2.431 -8.147 1.00 40.88 71 CYS A C 1
ATOM 563 O O . CYS A 1 71 ? 25.203 -3.354 -7.335 1.00 40.88 71 CYS A O 1
ATOM 565 N N . ARG A 1 72 ? 25.804 -2.570 -9.347 1.00 38.34 72 ARG A N 1
ATOM 566 C CA . ARG A 1 72 ? 26.681 -3.697 -9.694 1.00 38.34 72 ARG A CA 1
ATOM 567 C C . ARG A 1 72 ? 27.965 -3.565 -8.870 1.00 38.34 72 ARG A C 1
ATOM 569 O O . ARG A 1 72 ? 28.923 -2.957 -9.329 1.00 38.34 72 ARG A O 1
ATOM 576 N N . GLY A 1 73 ? 27.949 -4.032 -7.626 1.00 46.56 73 GLY A N 1
ATOM 577 C CA . GLY A 1 73 ? 29.057 -3.801 -6.697 1.00 46.56 73 GLY A CA 1
ATOM 578 C C . GLY A 1 73 ? 29.168 -4.786 -5.538 1.00 46.56 73 GLY A C 1
ATOM 579 O O . GLY A 1 73 ? 29.905 -4.513 -4.602 1.00 46.56 73 GLY A O 1
ATOM 580 N N . SER A 1 74 ? 28.475 -5.923 -5.582 1.00 48.06 74 SER A N 1
ATOM 581 C CA . SER A 1 74 ? 28.624 -6.993 -4.590 1.00 48.06 74 SER A CA 1
ATOM 582 C C . SER A 1 74 ? 28.876 -8.341 -5.269 1.00 48.06 74 SER A C 1
ATOM 584 O O . SER A 1 74 ? 28.141 -9.299 -5.068 1.00 48.06 74 SER A O 1
ATOM 586 N N . ASP A 1 75 ? 29.934 -8.413 -6.080 1.00 47.59 75 ASP A N 1
ATOM 587 C CA . ASP A 1 75 ? 30.597 -9.687 -6.380 1.00 47.59 75 ASP A CA 1
ATOM 588 C C . ASP A 1 75 ? 31.689 -9.915 -5.318 1.00 47.59 75 ASP A C 1
ATOM 590 O O . ASP A 1 75 ? 32.760 -9.308 -5.406 1.00 47.59 75 ASP A O 1
ATOM 594 N N . PRO A 1 76 ? 31.485 -10.780 -4.306 1.00 54.69 76 PRO A N 1
ATOM 595 C CA . PRO A 1 76 ? 32.501 -11.041 -3.286 1.00 54.69 76 PRO A CA 1
ATOM 596 C C . PRO A 1 76 ? 33.666 -11.933 -3.773 1.00 54.69 76 PRO A C 1
ATOM 598 O O . PRO A 1 76 ? 34.524 -12.301 -2.975 1.00 54.69 76 PRO A O 1
ATOM 601 N N . MET A 1 77 ? 33.750 -12.295 -5.061 1.00 52.06 77 MET A N 1
ATOM 602 C CA . MET A 1 77 ? 34.695 -13.324 -5.538 1.00 52.06 77 MET A CA 1
ATOM 603 C C . MET A 1 77 ? 36.048 -12.834 -6.084 1.00 52.06 77 MET A C 1
ATOM 605 O O . MET A 1 77 ? 36.893 -13.664 -6.414 1.00 52.06 77 MET A O 1
ATOM 609 N N . ARG A 1 78 ? 36.331 -11.526 -6.162 1.00 52.56 78 ARG A N 1
ATOM 610 C CA . ARG A 1 78 ? 37.547 -11.027 -6.852 1.00 52.56 78 ARG A CA 1
ATOM 611 C C . ARG A 1 78 ? 38.745 -10.662 -5.959 1.00 52.56 78 ARG A C 1
ATOM 613 O O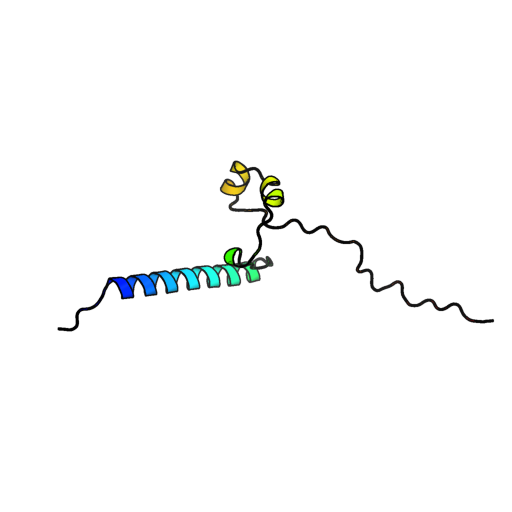 . ARG A 1 78 ? 39.586 -9.877 -6.381 1.00 52.56 78 ARG A O 1
ATOM 620 N N . ALA A 1 79 ? 38.855 -11.235 -4.755 1.00 53.53 79 ALA A N 1
ATOM 621 C CA . ALA A 1 79 ? 39.882 -10.854 -3.769 1.00 53.53 79 ALA A CA 1
ATOM 622 C C . ALA A 1 79 ? 40.862 -11.968 -3.329 1.00 53.53 79 ALA A C 1
ATOM 624 O O . ALA A 1 79 ? 41.472 -11.848 -2.269 1.00 53.53 79 ALA A O 1
ATOM 625 N N . ARG A 1 80 ? 41.061 -13.050 -4.100 1.00 51.91 80 ARG A N 1
ATOM 626 C CA . ARG A 1 80 ? 42.122 -14.042 -3.805 1.00 51.91 80 ARG A CA 1
ATOM 627 C C . ARG A 1 80 ? 42.829 -14.540 -5.062 1.00 51.91 80 ARG A C 1
ATOM 629 O O . ARG A 1 80 ? 42.573 -15.635 -5.541 1.00 51.91 80 ARG A O 1
ATOM 636 N N . ALA A 1 81 ? 43.757 -13.741 -5.566 1.00 56.72 81 ALA A N 1
ATOM 637 C CA . ALA A 1 81 ? 44.843 -14.240 -6.403 1.00 56.72 81 ALA A CA 1
ATOM 638 C C . ALA A 1 81 ? 46.079 -13.373 -6.147 1.00 56.72 81 ALA A C 1
ATOM 640 O O . ALA A 1 81 ? 46.404 -12.464 -6.905 1.00 56.72 81 ALA A O 1
ATOM 641 N N . THR A 1 82 ? 46.734 -13.614 -5.014 1.00 62.97 82 THR A N 1
ATOM 642 C CA . THR A 1 82 ? 48.080 -13.101 -4.754 1.00 62.97 82 THR A CA 1
ATOM 643 C C . THR A 1 82 ? 49.028 -13.774 -5.752 1.00 62.97 82 THR A C 1
ATOM 645 O O . THR A 1 82 ? 49.011 -15.005 -5.833 1.00 62.97 82 THR A O 1
ATOM 648 N N . PRO A 1 83 ? 49.841 -13.040 -6.530 1.00 60.28 83 PRO A N 1
ATOM 649 C CA . PRO A 1 83 ? 50.785 -13.679 -7.431 1.00 60.28 83 PRO A CA 1
ATOM 650 C C . PRO A 1 83 ? 51.894 -14.329 -6.600 1.00 60.28 83 PRO A C 1
ATOM 652 O O . PRO A 1 83 ? 52.477 -13.698 -5.715 1.00 60.28 83 PRO A O 1
ATOM 655 N N . ALA A 1 84 ? 52.164 -15.603 -6.881 1.00 56.94 84 ALA A N 1
ATOM 656 C CA . ALA A 1 84 ? 53.302 -16.329 -6.344 1.00 56.94 84 ALA A CA 1
ATOM 657 C C . ALA A 1 84 ? 54.588 -15.533 -6.622 1.00 56.94 84 ALA A C 1
ATOM 659 O O . ALA A 1 84 ? 54.935 -15.274 -7.777 1.00 56.94 84 ALA A O 1
ATOM 660 N N . ARG A 1 85 ? 55.274 -15.111 -5.554 1.00 54.03 85 ARG A N 1
ATOM 661 C CA . ARG A 1 85 ? 56.638 -14.587 -5.641 1.00 54.03 85 ARG A CA 1
ATOM 662 C C . ARG A 1 85 ? 57.555 -15.713 -6.128 1.00 54.03 85 ARG A C 1
ATOM 664 O O . ARG A 1 85 ? 57.519 -16.806 -5.568 1.00 54.03 85 ARG A O 1
ATOM 671 N N . ARG A 1 86 ? 58.315 -15.415 -7.184 1.00 55.44 86 ARG A N 1
ATOM 672 C CA . ARG A 1 86 ? 59.521 -16.145 -7.595 1.00 55.44 86 ARG A CA 1
ATOM 673 C C . ARG A 1 86 ? 60.607 -16.042 -6.533 1.00 55.44 86 ARG A C 1
ATOM 675 O O . ARG A 1 86 ? 60.637 -14.993 -5.847 1.00 55.44 86 ARG A O 1
#

Radius of gyration: 24.06 Å; Cα contacts (8 Å, |Δi|>4): 30; chains: 1; bounding box: 84×28×52 Å

InterPro domains:
  IPR037257 Type II secretion system protein GspE, N-terminal superfamily [SSF160246] (8-60)

Mean predicted aligned error: 12.82 Å

Solvent-accessible surface area (backbone atoms only — not comparable to full-atom values): 5726 Å² total; per-residue (Å²): 131,86,81,76,61,61,64,68,54,50,55,54,50,52,56,50,50,53,52,51,53,53,52,50,49,46,55,49,20,64,73,74,74,44,85,70,76,70,65,90,84,49,83,70,37,74,76,28,43,70,76,49,55,70,70,58,26,66,74,68,76,49,80,52,43,69,75,82,77,84,72,92,77,82,75,88,78,85,82,83,79,80,80,83,82,129

Foldseek 3Di:
DDDDPVVVVVVVVVVVVVVVVLVVVCVVCVVVVHDDDDPVPDQFDPVQQVVDDPVRCVVVVDGRGDDDDPDPPPPPPDPDDDDDDD